Protein AF-A0A840KB63-F1 (afdb_monomer_lite)

Radius of gyration: 16.53 Å; chains: 1; bounding box: 34×36×50 Å

Secondary structure (DSSP, 8-state):
-------TT---EEEEE-TTS-EEEEEE-SSS--SB-GGG-EE-TTSEEE-SS-EEETTTTEESS--TTGGGGTTS-TTBSGGG-TTTEE-SSSS--EETTTS----

Foldseek 3Di:
DDDPPDDVPDDQWDWDADLLRHTDDIDGPDDDDDQQGPPRFGQDPVRWTALAVFTHRSVVSWTPDFAPVCVVVVVDPSGHDQVPGSVQWDDNRRHHIDGPPPDPDDD

Organism: NCBI:txid160396

Structure (mmCIF, N/CA/C/O backbone):
data_AF-A0A840KB63-F1
#
_entry.id   AF-A0A840KB63-F1
#
loop_
_atom_site.group_PDB
_atom_site.id
_atom_site.type_symbol
_atom_site.label_atom_id
_atom_site.label_alt_id
_atom_site.label_comp_id
_atom_site.label_asym_id
_atom_site.label_entity_id
_atom_site.label_seq_id
_atom_site.pdbx_PDB_ins_code
_atom_site.Cartn_x
_atom_site.Cartn_y
_atom_site.Cartn_z
_atom_site.occupancy
_atom_site.B_iso_or_equiv
_atom_site.auth_seq_id
_atom_site.auth_comp_id
_atom_site.auth_asym_id
_atom_site.auth_atom_id
_atom_site.pdbx_PDB_model_num
ATOM 1 N N . MET A 1 1 ? -18.479 18.420 32.881 1.00 41.19 1 MET A N 1
ATOM 2 C CA . MET A 1 1 ? -17.340 17.677 32.302 1.00 41.19 1 MET A CA 1
ATOM 3 C C . MET A 1 1 ? -17.899 16.342 31.835 1.00 41.19 1 MET A C 1
ATOM 5 O O . MET A 1 1 ? -18.300 15.557 32.680 1.00 41.19 1 MET A O 1
ATOM 9 N N . TYR A 1 2 ? -18.118 16.161 30.529 1.00 43.56 2 TYR A N 1
ATOM 10 C CA . TYR A 1 2 ? -18.779 14.956 30.013 1.00 43.56 2 TYR A CA 1
ATOM 11 C C . TYR A 1 2 ? -17.768 13.816 29.906 1.00 43.56 2 TYR A C 1
ATOM 13 O O . TYR A 1 2 ? -16.717 13.954 29.286 1.00 43.56 2 TYR A O 1
ATOM 21 N N . ASN A 1 3 ? -18.094 12.710 30.566 1.00 46.72 3 ASN A N 1
ATOM 22 C CA . ASN A 1 3 ? -17.280 11.511 30.638 1.00 46.72 3 ASN A CA 1
ATOM 23 C C . ASN A 1 3 ? -17.140 10.887 29.241 1.00 46.72 3 ASN A C 1
ATOM 25 O O . ASN A 1 3 ? -18.126 10.414 28.676 1.00 46.72 3 ASN A O 1
ATOM 29 N N . ASN A 1 4 ? -15.915 10.826 28.716 1.00 56.78 4 ASN A N 1
ATOM 30 C CA . ASN A 1 4 ? -15.566 10.009 27.550 1.00 56.78 4 ASN A CA 1
ATOM 31 C C . ASN A 1 4 ? -15.539 8.524 27.951 1.00 56.78 4 ASN A C 1
ATOM 33 O O . ASN A 1 4 ? -14.488 7.887 27.979 1.00 56.78 4 ASN A O 1
ATOM 37 N N . VAL A 1 5 ? -16.700 7.981 28.325 1.00 59.81 5 VAL A N 1
ATOM 38 C CA . VAL A 1 5 ? -16.860 6.552 28.596 1.00 59.81 5 VAL A CA 1
ATOM 39 C C . VAL A 1 5 ? -16.829 5.831 27.257 1.00 59.81 5 VAL A C 1
ATOM 41 O O . VAL A 1 5 ? -17.710 6.024 26.418 1.00 59.81 5 VAL A O 1
ATOM 44 N N . TRP A 1 6 ? -15.804 5.007 27.057 1.00 60.28 6 TRP A N 1
ATOM 45 C CA . TRP A 1 6 ? -15.730 4.062 25.951 1.00 60.28 6 TRP A CA 1
ATOM 46 C C . TRP A 1 6 ? -17.028 3.255 25.881 1.00 60.28 6 TRP A C 1
ATOM 48 O O . TRP A 1 6 ? -17.353 2.500 26.797 1.00 60.28 6 TRP A O 1
ATOM 58 N N . LYS A 1 7 ? -17.794 3.434 24.802 1.00 69.38 7 LYS A N 1
ATOM 59 C CA . LYS A 1 7 ? -18.965 2.599 24.540 1.00 69.38 7 LYS A CA 1
ATOM 60 C C . LYS A 1 7 ? -18.486 1.282 23.943 1.00 69.38 7 LYS A C 1
ATOM 62 O O . LYS A 1 7 ? -17.858 1.279 22.885 1.00 69.38 7 LYS A O 1
ATOM 67 N N . LEU A 1 8 ? -18.797 0.173 24.611 1.00 76.31 8 LEU A N 1
ATOM 68 C CA . LEU A 1 8 ? -18.625 -1.169 24.054 1.00 76.31 8 LEU A CA 1
ATOM 69 C C . LEU A 1 8 ? -19.302 -1.241 22.675 1.00 76.31 8 LEU A C 1
ATOM 71 O O . LEU A 1 8 ? -20.468 -0.876 22.540 1.00 76.31 8 LEU A O 1
ATOM 75 N N . GLY A 1 9 ? -18.551 -1.663 21.655 1.00 78.88 9 GLY A N 1
ATOM 76 C CA . GLY A 1 9 ? -19.033 -1.775 20.272 1.00 78.88 9 GLY A CA 1
ATOM 77 C C . GLY A 1 9 ? -19.136 -0.458 19.488 1.00 78.88 9 GLY A C 1
ATOM 78 O O . GLY A 1 9 ? -19.626 -0.467 18.363 1.00 78.88 9 GLY A O 1
ATOM 79 N N . GLY A 1 10 ? -18.691 0.676 20.041 1.00 82.38 10 GLY A N 1
ATOM 80 C CA . GLY A 1 10 ? -18.652 1.944 19.309 1.00 82.38 10 GLY A CA 1
ATOM 81 C C . GLY A 1 10 ? -17.562 1.969 18.231 1.00 82.38 10 GLY A C 1
ATOM 82 O O . GLY A 1 10 ? -16.446 1.508 18.462 1.00 82.38 10 GLY A O 1
ATOM 83 N N . ILE A 1 11 ? -17.866 2.552 17.067 1.00 82.88 11 ILE A N 1
ATOM 84 C CA . ILE A 1 11 ? -16.880 2.765 15.998 1.0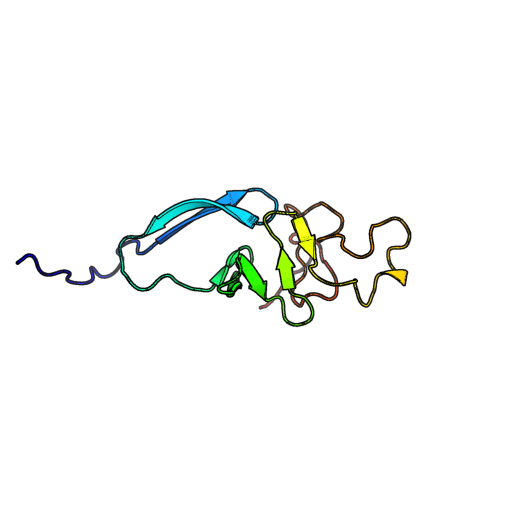0 82.88 11 ILE A CA 1
ATOM 85 C C . ILE A 1 11 ? -15.838 3.781 16.476 1.00 82.88 11 ILE A C 1
ATOM 87 O O . ILE A 1 11 ? -16.152 4.943 16.746 1.00 82.88 11 ILE A O 1
ATOM 91 N N . VAL A 1 12 ? -14.587 3.336 16.566 1.00 83.75 12 VAL A N 1
ATOM 92 C CA . VAL A 1 12 ? -13.453 4.166 16.997 1.00 83.75 12 VAL A CA 1
ATOM 93 C C . VAL A 1 12 ? -12.876 4.971 15.833 1.00 83.75 12 VAL A C 1
ATOM 95 O O . VAL A 1 12 ? -12.481 6.127 16.011 1.00 83.75 12 VAL A O 1
ATOM 98 N N . GLU A 1 13 ? -12.851 4.371 14.644 1.00 86.81 13 GLU A N 1
ATOM 99 C CA . GLU A 1 13 ? -12.206 4.931 13.464 1.00 86.81 13 GLU A CA 1
ATOM 100 C C . GLU A 1 13 ? -12.852 4.396 12.180 1.00 86.81 13 GLU A C 1
ATOM 102 O O . GLU A 1 13 ? -13.311 3.253 12.132 1.00 86.81 13 GLU A O 1
ATOM 107 N N . THR A 1 14 ? -12.898 5.216 11.134 1.00 88.94 14 THR A N 1
ATOM 108 C CA . THR A 1 14 ? -13.286 4.793 9.782 1.00 88.94 14 THR A CA 1
ATOM 109 C C . THR A 1 14 ? -12.358 5.448 8.774 1.00 88.94 14 THR A C 1
ATOM 111 O O . THR A 1 14 ? -12.218 6.675 8.764 1.00 88.94 14 THR A O 1
ATOM 114 N N . ASN A 1 15 ? -11.760 4.616 7.922 1.00 90.44 15 ASN A N 1
ATOM 115 C CA . ASN A 1 15 ? -10.816 5.027 6.894 1.00 90.44 15 ASN A CA 1
ATOM 116 C C . ASN A 1 15 ? -11.282 4.501 5.550 1.00 90.44 15 ASN A C 1
ATOM 118 O O . ASN A 1 15 ? -11.530 3.302 5.421 1.00 90.44 15 ASN A O 1
ATOM 122 N N . ASN A 1 16 ? -11.313 5.373 4.548 1.00 93.19 16 ASN A N 1
ATOM 123 C CA . ASN A 1 16 ? -11.331 4.922 3.164 1.00 93.19 16 ASN A CA 1
ATOM 124 C C . ASN A 1 16 ? -9.997 5.271 2.513 1.00 93.19 16 ASN A C 1
ATOM 126 O O . ASN A 1 16 ? -9.218 6.078 3.026 1.00 93.19 16 ASN A O 1
ATOM 130 N N . TYR A 1 17 ? -9.718 4.624 1.390 1.00 94.88 17 TYR A N 1
ATOM 131 C CA . TYR A 1 17 ? -8.442 4.739 0.705 1.00 94.88 17 TYR A CA 1
ATOM 132 C C . TYR A 1 17 ? -8.679 4.896 -0.790 1.00 94.88 17 TYR A C 1
ATOM 134 O O . TYR A 1 17 ? -9.593 4.293 -1.355 1.00 94.88 17 TYR A O 1
ATOM 142 N N . TYR A 1 18 ? -7.825 5.681 -1.437 1.00 96.00 18 TYR A N 1
ATOM 143 C CA . TYR A 1 18 ? -7.635 5.586 -2.878 1.00 96.00 18 TYR A CA 1
ATOM 144 C C . TYR A 1 18 ? -7.030 4.220 -3.242 1.00 96.00 18 TYR A C 1
ATOM 146 O O . TYR A 1 18 ? -6.429 3.579 -2.377 1.00 96.00 18 TYR A O 1
ATOM 154 N N . PRO A 1 19 ? -7.103 3.788 -4.518 1.00 95.62 19 PRO A N 1
ATOM 155 C CA . PRO A 1 19 ? -6.587 2.485 -4.942 1.00 95.62 19 PRO A CA 1
ATOM 156 C C . PRO A 1 19 ? -5.146 2.192 -4.510 1.00 95.62 19 PRO A C 1
ATOM 158 O O . PRO A 1 19 ? -4.830 1.058 -4.192 1.00 95.62 19 PRO A O 1
ATOM 161 N N . PHE A 1 20 ? -4.279 3.205 -4.461 1.00 97.00 20 PHE A N 1
ATOM 162 C CA . PHE A 1 20 ? -2.874 3.061 -4.061 1.00 97.00 20 PHE A CA 1
ATOM 163 C C . PHE A 1 20 ? -2.630 3.256 -2.551 1.00 97.00 20 PHE A C 1
ATOM 165 O O . PHE A 1 20 ? -1.489 3.356 -2.114 1.00 97.00 20 PHE A O 1
ATOM 172 N N . GLY A 1 21 ? -3.671 3.298 -1.722 1.00 95.25 21 GLY A N 1
ATOM 173 C CA . GLY A 1 21 ? -3.534 3.301 -0.262 1.00 95.25 21 GLY A CA 1
ATOM 174 C C . GLY A 1 21 ? -3.353 4.666 0.398 1.00 95.25 21 GLY A C 1
ATOM 175 O O . GLY A 1 21 ? -3.251 4.737 1.625 1.00 95.25 21 GLY A O 1
ATOM 176 N N . SER A 1 22 ? -3.368 5.749 -0.382 1.00 94.62 22 SER A N 1
ATOM 177 C CA . SER A 1 22 ? -3.526 7.101 0.159 1.00 94.62 22 SER A CA 1
ATOM 178 C C . SER A 1 22 ? -4.873 7.227 0.874 1.00 94.62 22 SER A C 1
ATOM 180 O O . SER A 1 22 ? -5.902 6.820 0.332 1.00 94.62 22 SER A O 1
ATOM 182 N N . LEU A 1 23 ? -4.880 7.801 2.079 1.00 91.00 23 LEU A N 1
ATOM 183 C CA . LEU A 1 23 ? -6.101 8.012 2.864 1.00 91.00 23 LEU A CA 1
ATOM 184 C C . LEU A 1 23 ? -7.075 8.941 2.121 1.00 91.00 23 LEU A C 1
ATOM 186 O O . LEU A 1 23 ? -6.736 10.066 1.758 1.00 91.00 23 LEU A O 1
ATOM 190 N N . HIS A 1 24 ? -8.304 8.468 1.934 1.00 89.00 24 HIS A N 1
ATOM 191 C CA . HIS A 1 24 ? -9.424 9.203 1.356 1.00 89.00 24 HIS A CA 1
ATOM 192 C C . HIS A 1 24 ? -10.564 9.272 2.376 1.00 89.00 24 HIS A C 1
ATOM 194 O O . HIS A 1 24 ? -11.397 8.376 2.481 1.00 89.00 24 HIS A O 1
ATOM 200 N N . GLY A 1 25 ? -10.610 10.353 3.149 1.00 79.56 25 GLY A N 1
ATOM 201 C CA . GLY A 1 25 ? -11.568 10.485 4.244 1.00 79.56 25 GLY A CA 1
ATOM 202 C C . GLY A 1 25 ? -11.111 9.728 5.493 1.00 79.56 25 GLY A C 1
ATOM 203 O O . GLY A 1 25 ? -10.828 8.531 5.471 1.00 79.56 25 GLY A O 1
ATOM 204 N N . TYR A 1 26 ? -11.036 10.471 6.594 1.00 77.50 26 TYR A N 1
ATOM 205 C CA . TYR A 1 26 ? -10.547 10.000 7.882 1.00 77.50 26 TYR A CA 1
ATOM 206 C C . TYR A 1 26 ? -11.444 10.555 8.984 1.00 77.50 26 TYR A C 1
ATOM 208 O O . TYR A 1 26 ? -11.533 11.772 9.151 1.00 77.50 26 TYR A O 1
ATOM 216 N N . THR A 1 27 ? -12.123 9.675 9.722 1.00 76.31 27 THR A N 1
ATOM 217 C CA . THR A 1 27 ? -12.923 10.064 10.894 1.00 76.31 27 THR A CA 1
ATOM 218 C C . THR A 1 27 ? -12.407 9.334 12.123 1.00 76.31 27 THR A C 1
ATOM 220 O O . THR A 1 27 ? -12.390 8.103 12.158 1.00 76.31 27 THR A O 1
ATOM 223 N N . LYS A 1 28 ? -11.995 10.099 13.138 1.00 74.00 28 LYS A N 1
ATOM 224 C CA . LYS A 1 28 ? -11.410 9.588 14.380 1.00 74.00 28 LYS A CA 1
ATOM 225 C C . LYS A 1 28 ? -12.215 10.072 15.578 1.00 74.00 28 LYS A C 1
ATOM 227 O O . LYS A 1 28 ? -12.339 11.276 15.786 1.00 74.00 28 LYS A O 1
ATOM 232 N N . ASN A 1 29 ? -12.698 9.138 16.392 1.00 70.44 29 ASN A N 1
ATOM 233 C CA . ASN A 1 29 ? -13.510 9.450 17.572 1.00 70.44 29 ASN A CA 1
ATOM 234 C C . ASN A 1 29 ? -12.704 9.446 18.885 1.00 70.44 29 ASN A C 1
ATOM 236 O O . ASN A 1 29 ? -13.264 9.662 19.957 1.00 70.44 29 ASN A O 1
ATOM 240 N N . THR A 1 30 ? -11.397 9.166 18.833 1.00 69.69 30 THR A N 1
ATOM 241 C CA . THR A 1 30 ? -10.547 8.935 20.015 1.00 69.69 30 THR A CA 1
ATOM 242 C C . THR A 1 30 ? -9.146 9.521 19.820 1.00 69.69 30 THR A C 1
ATOM 244 O O . THR A 1 30 ? -8.766 9.874 18.710 1.00 69.69 30 THR A O 1
ATOM 247 N N . GLN A 1 31 ? -8.342 9.665 20.880 1.00 63.88 31 GLN A N 1
ATOM 248 C CA . GLN A 1 31 ? -6.986 10.231 20.762 1.00 63.88 31 GLN A CA 1
ATOM 249 C C . GLN A 1 31 ? -5.915 9.217 20.313 1.00 63.88 31 GLN A C 1
ATOM 251 O O . GLN A 1 31 ? -4.928 9.628 19.705 1.00 63.88 31 GLN A O 1
ATOM 256 N N . ASN A 1 32 ? -6.144 7.907 20.448 1.00 66.75 32 ASN A N 1
ATOM 257 C CA . ASN A 1 32 ? -5.212 6.868 19.987 1.00 66.75 32 ASN A CA 1
ATOM 258 C C . ASN A 1 32 ? -5.601 6.392 18.584 1.00 66.75 32 ASN A C 1
ATOM 260 O O . ASN A 1 32 ? -6.577 5.666 18.426 1.00 66.75 32 ASN A O 1
ATOM 264 N N . ALA A 1 33 ? -4.868 6.850 17.563 1.00 69.44 33 ALA A N 1
ATOM 265 C CA . ALA A 1 33 ? -5.069 6.362 16.198 1.00 69.44 33 ALA A CA 1
ATOM 266 C C . ALA A 1 33 ? -4.497 4.951 16.098 1.00 69.44 33 ALA A C 1
ATOM 268 O O . ALA A 1 33 ? -3.367 4.725 16.526 1.00 69.44 33 ALA A O 1
ATOM 269 N N . TYR A 1 34 ? -5.248 4.024 15.514 1.00 84.38 34 TYR A N 1
ATOM 270 C CA . TYR A 1 34 ? -4.725 2.691 15.235 1.00 84.38 34 TYR A CA 1
ATOM 271 C C . TYR A 1 34 ? -3.626 2.797 14.168 1.00 84.38 34 TYR A C 1
ATOM 273 O O . TYR A 1 34 ? -3.875 3.389 13.129 1.00 84.38 34 TYR A O 1
ATOM 281 N N . GLN A 1 35 ? -2.405 2.310 14.391 1.00 89.19 35 GLN A N 1
ATOM 282 C CA . GLN A 1 35 ? -1.290 2.595 13.464 1.00 89.19 35 GLN A CA 1
ATOM 283 C C . GLN A 1 35 ? -1.316 1.751 12.185 1.00 89.19 35 GLN A C 1
ATOM 285 O O . GLN A 1 35 ? -0.774 2.170 11.165 1.00 89.19 35 GLN A O 1
ATOM 290 N N . TYR A 1 36 ? -1.989 0.603 12.210 1.00 92.62 36 TYR A N 1
ATOM 291 C CA . TYR A 1 36 ? -2.127 -0.265 11.046 1.00 92.62 36 TYR A CA 1
ATOM 292 C C . TYR A 1 36 ? -3.307 0.195 10.191 1.00 92.62 36 TYR A C 1
ATOM 294 O O . TYR A 1 36 ? -4.428 0.324 10.680 1.00 92.62 36 TYR A O 1
ATOM 302 N N . LYS A 1 37 ? -3.054 0.491 8.916 1.00 92.31 37 LYS A N 1
ATOM 303 C CA . LYS A 1 37 ? -4.044 1.106 8.021 1.00 92.31 37 LYS A CA 1
ATOM 304 C C . LYS A 1 37 ? -4.187 0.275 6.744 1.00 92.31 37 LYS A C 1
ATOM 306 O O . LYS A 1 37 ? -4.699 -0.842 6.781 1.00 92.31 37 LYS A O 1
ATOM 311 N N . TYR A 1 38 ? -3.743 0.816 5.614 1.00 94.19 38 TYR A N 1
ATOM 312 C CA . TYR A 1 38 ? -3.852 0.186 4.310 1.00 94.19 38 TYR A CA 1
ATOM 313 C C . TYR A 1 38 ? -3.134 -1.170 4.279 1.00 94.19 38 TYR A C 1
ATOM 315 O O . TYR A 1 38 ? -2.003 -1.284 4.750 1.00 94.19 38 TYR A O 1
ATOM 323 N N . ASN A 1 39 ? -3.806 -2.200 3.755 1.00 93.12 39 ASN A N 1
ATOM 324 C CA . ASN A 1 39 ? -3.323 -3.587 3.707 1.00 93.12 39 ASN A CA 1
ATOM 325 C C . ASN A 1 39 ? -2.823 -4.141 5.055 1.00 93.12 39 ASN A C 1
ATOM 327 O O . ASN A 1 39 ? -1.963 -5.021 5.089 1.00 93.12 39 ASN A O 1
ATOM 331 N N . GLY A 1 40 ? -3.336 -3.608 6.171 1.00 92.88 40 GLY A N 1
ATOM 332 C CA . GLY A 1 40 ? -2.890 -3.993 7.507 1.00 92.88 40 GLY A CA 1
ATOM 333 C C . GLY A 1 40 ? -1.421 -3.663 7.768 1.00 92.88 40 GLY A C 1
ATOM 334 O O . GLY A 1 40 ? -0.793 -4.341 8.573 1.00 92.88 40 GLY A O 1
ATOM 335 N N . LYS A 1 41 ? -0.854 -2.668 7.074 1.00 95.56 41 LYS A N 1
ATOM 336 C CA . LYS A 1 41 ? 0.527 -2.211 7.262 1.00 95.56 41 LYS A CA 1
ATOM 337 C C . LYS A 1 41 ? 0.590 -1.015 8.187 1.00 95.56 41 LYS A C 1
ATOM 339 O O . LYS A 1 41 ? -0.314 -0.174 8.193 1.00 95.56 41 LYS A O 1
ATOM 344 N N . GLU A 1 42 ? 1.657 -0.958 8.973 1.00 95.56 42 GLU A N 1
ATOM 345 C CA . GLU A 1 42 ? 1.889 0.136 9.905 1.00 95.56 42 GLU A CA 1
ATOM 346 C C . GLU A 1 42 ? 2.222 1.415 9.133 1.00 95.56 42 GLU A C 1
ATOM 348 O O . GLU A 1 42 ? 3.113 1.422 8.282 1.00 95.56 42 GLU A O 1
ATOM 353 N N . LEU A 1 43 ? 1.496 2.496 9.419 1.00 94.62 43 LEU A N 1
ATOM 354 C CA . LEU A 1 43 ? 1.798 3.824 8.900 1.00 94.62 43 LEU A CA 1
ATOM 355 C C . LEU A 1 43 ? 2.828 4.505 9.807 1.00 94.62 43 LEU A C 1
ATOM 357 O O . LEU A 1 43 ? 2.522 4.872 10.943 1.00 94.62 43 LEU A O 1
ATOM 361 N N . GLN A 1 44 ? 4.029 4.720 9.278 1.00 95.06 44 GLN A N 1
ATOM 362 C CA . GLN A 1 44 ? 5.102 5.425 9.971 1.00 95.06 44 GLN A CA 1
ATOM 363 C C . GLN A 1 44 ? 4.836 6.935 10.040 1.00 95.06 44 GLN A C 1
ATOM 365 O O . GLN A 1 44 ? 4.081 7.496 9.243 1.00 95.06 44 GLN A O 1
ATOM 370 N N . GLN A 1 45 ? 5.520 7.626 10.958 1.00 89.69 45 GLN A N 1
ATOM 371 C CA . GLN A 1 45 ? 5.360 9.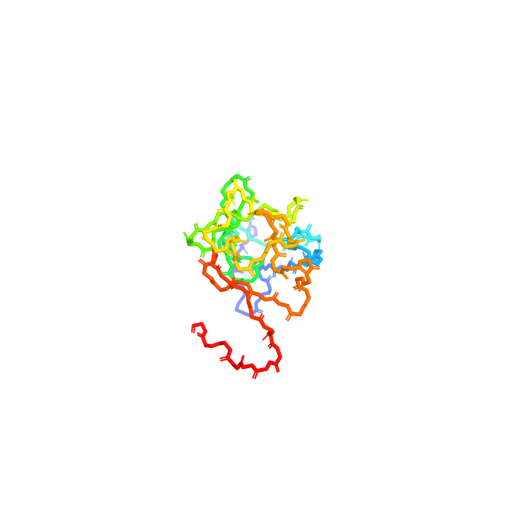073 11.178 1.00 89.69 45 GLN A CA 1
ATOM 372 C C . GLN A 1 45 ? 5.597 9.915 9.911 1.00 89.69 45 GLN A C 1
ATOM 374 O O . GLN A 1 45 ? 5.003 10.979 9.754 1.00 89.69 45 GLN A O 1
ATOM 379 N N . MET A 1 46 ? 6.437 9.429 8.994 1.00 88.38 46 MET A N 1
ATOM 380 C CA . MET A 1 46 ? 6.755 10.089 7.723 1.00 88.38 46 MET A CA 1
ATOM 381 C C . MET A 1 46 ? 5.736 9.809 6.604 1.00 88.38 46 MET A C 1
ATOM 383 O O . MET A 1 46 ? 5.968 10.204 5.468 1.00 88.38 46 MET A O 1
ATOM 387 N N . GLY A 1 47 ? 4.626 9.120 6.889 1.00 90.94 47 GLY A N 1
ATOM 388 C CA . GLY A 1 47 ? 3.577 8.833 5.903 1.00 90.94 47 GLY A CA 1
ATOM 389 C C . GLY A 1 47 ? 3.851 7.623 5.003 1.00 90.94 47 GLY A C 1
ATOM 390 O O . GLY A 1 47 ? 3.133 7.411 4.027 1.00 90.94 47 GLY A O 1
ATOM 391 N N . MET A 1 48 ? 4.865 6.819 5.330 1.00 96.19 48 MET A N 1
ATOM 392 C CA . MET A 1 48 ? 5.205 5.594 4.603 1.00 96.19 48 MET A CA 1
ATOM 393 C C . MET A 1 48 ? 4.660 4.362 5.319 1.00 96.19 48 MET A C 1
ATOM 395 O O . MET A 1 48 ? 4.684 4.295 6.547 1.00 96.19 48 MET A O 1
ATOM 399 N N . TYR A 1 49 ? 4.219 3.372 4.552 1.00 97.62 49 TYR A N 1
ATOM 400 C CA . TYR A 1 49 ? 3.812 2.079 5.085 1.00 97.62 49 TYR A CA 1
ATOM 401 C C . TYR A 1 49 ? 4.998 1.133 5.211 1.00 97.62 49 TYR A C 1
ATOM 403 O O . TYR A 1 49 ? 5.749 0.963 4.250 1.00 97.62 49 TYR A O 1
ATOM 411 N N . ASP A 1 50 ? 5.134 0.491 6.366 1.00 97.06 50 ASP A N 1
ATOM 412 C CA . ASP A 1 50 ? 6.144 -0.540 6.585 1.00 97.06 50 ASP A CA 1
ATOM 413 C C . ASP A 1 50 ? 5.646 -1.901 6.073 1.00 97.06 50 ASP A C 1
ATOM 415 O O . ASP A 1 50 ? 4.663 -2.455 6.575 1.00 97.06 50 ASP A O 1
ATOM 419 N N . TYR A 1 51 ? 6.309 -2.424 5.038 1.00 96.81 51 TYR A N 1
ATOM 420 C CA . TYR A 1 51 ? 6.062 -3.766 4.508 1.00 96.81 51 TYR A CA 1
ATOM 421 C C . TYR A 1 51 ? 7.118 -4.783 4.965 1.00 96.81 51 TYR A C 1
ATOM 423 O O . TYR A 1 51 ? 7.006 -5.953 4.625 1.00 96.81 51 TYR A O 1
ATOM 431 N N . GLY A 1 52 ? 8.114 -4.384 5.755 1.00 95.94 52 GLY A N 1
ATOM 432 C CA . GLY A 1 52 ? 9.213 -5.223 6.218 1.00 95.94 52 GLY A CA 1
ATOM 433 C C . GLY A 1 52 ? 10.450 -5.069 5.341 1.00 95.94 52 GLY A C 1
ATOM 434 O O . GLY A 1 52 ? 11.447 -4.498 5.774 1.00 95.94 52 GLY A O 1
ATOM 435 N N . ALA A 1 53 ? 10.414 -5.561 4.099 1.00 95.75 53 ALA A N 1
ATOM 436 C CA . ALA A 1 53 ? 11.569 -5.428 3.205 1.00 95.75 53 ALA A CA 1
ATOM 437 C C . ALA A 1 53 ? 11.697 -4.030 2.576 1.00 95.75 53 ALA A C 1
ATOM 439 O O . ALA A 1 53 ? 12.794 -3.630 2.185 1.00 95.75 53 ALA A O 1
ATOM 440 N N . ARG A 1 54 ? 10.589 -3.284 2.461 1.00 96.88 54 ARG A N 1
ATOM 441 C CA . ARG A 1 54 ? 10.543 -1.961 1.826 1.00 96.88 54 ARG A CA 1
ATOM 442 C C . ARG A 1 54 ? 9.541 -1.035 2.509 1.00 96.88 54 ARG A C 1
ATOM 444 O O . ARG A 1 54 ? 8.507 -1.475 3.004 1.00 96.88 54 ARG A O 1
ATOM 451 N N . MET A 1 55 ? 9.822 0.265 2.443 1.00 97.62 55 MET A N 1
ATOM 452 C CA . MET A 1 55 ? 8.879 1.322 2.815 1.00 97.62 55 MET A CA 1
ATOM 453 C C . MET A 1 55 ? 8.059 1.741 1.592 1.00 97.62 55 MET A C 1
ATOM 455 O O . MET A 1 55 ? 8.628 2.040 0.541 1.00 97.62 55 MET A O 1
ATOM 459 N N . TYR A 1 56 ? 6.733 1.769 1.715 1.00 98.25 56 TYR A N 1
ATOM 460 C CA . TYR A 1 56 ? 5.815 2.112 0.628 1.00 98.25 56 TYR A CA 1
ATOM 461 C C . TYR A 1 56 ? 5.283 3.544 0.751 1.00 98.25 56 TYR A C 1
ATOM 463 O O . TYR A 1 56 ? 4.721 3.927 1.779 1.00 98.25 56 TYR A O 1
ATOM 471 N N . MET A 1 57 ? 5.422 4.318 -0.324 1.00 97.69 57 MET A N 1
ATOM 472 C CA . MET A 1 57 ? 4.951 5.696 -0.452 1.00 97.69 57 MET A CA 1
ATOM 473 C C . MET A 1 57 ? 3.592 5.702 -1.153 1.00 97.69 57 MET A C 1
ATOM 475 O O . MET A 1 57 ? 3.499 5.645 -2.380 1.00 97.69 57 MET A O 1
ATOM 479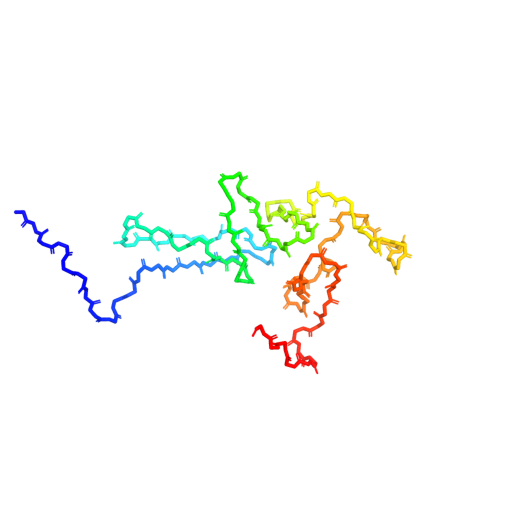 N N . SER A 1 58 ? 2.518 5.720 -0.362 1.00 96.31 58 SER A N 1
ATOM 480 C CA . SER A 1 58 ? 1.141 5.612 -0.874 1.00 96.31 58 SER A CA 1
ATOM 481 C C . SER A 1 58 ? 0.622 6.852 -1.606 1.00 96.31 58 SER A C 1
ATOM 483 O O . SER A 1 58 ? -0.358 6.765 -2.346 1.00 96.31 58 SER A O 1
ATOM 485 N N . ASP A 1 59 ? 1.266 7.996 -1.399 1.00 95.06 59 ASP A N 1
ATOM 486 C CA . ASP A 1 59 ? 1.038 9.261 -2.099 1.00 95.06 59 ASP A CA 1
ATOM 487 C C . ASP A 1 59 ? 1.578 9.222 -3.535 1.00 95.06 59 ASP A C 1
ATOM 489 O O . ASP A 1 59 ? 0.930 9.719 -4.454 1.00 95.06 59 ASP A O 1
ATOM 493 N N . LEU A 1 60 ? 2.724 8.568 -3.743 1.00 96.69 60 LEU A N 1
ATOM 494 C CA . LEU A 1 60 ? 3.312 8.332 -5.066 1.00 96.69 60 LEU A CA 1
ATOM 495 C C . LEU A 1 60 ? 2.835 7.031 -5.722 1.00 96.69 60 LEU A C 1
ATOM 497 O O . LEU A 1 60 ? 2.946 6.870 -6.938 1.00 96.69 60 LEU A O 1
ATOM 501 N N . GLY A 1 61 ? 2.353 6.074 -4.930 1.00 96.88 61 GLY A N 1
ATOM 502 C CA . GLY A 1 61 ? 2.049 4.727 -5.402 1.00 96.88 61 GLY A CA 1
ATOM 503 C C . GLY A 1 61 ? 3.304 3.930 -5.771 1.00 96.88 61 GLY A C 1
ATOM 504 O O . GLY A 1 61 ? 3.295 3.185 -6.755 1.00 96.88 61 GLY A O 1
ATOM 505 N N . ARG A 1 62 ? 4.411 4.131 -5.041 1.00 97.50 62 ARG A N 1
ATOM 506 C CA . ARG A 1 62 ? 5.739 3.564 -5.341 1.00 97.50 62 ARG A CA 1
ATOM 507 C C . ARG A 1 62 ? 6.459 3.097 -4.081 1.00 97.50 62 ARG A C 1
ATOM 509 O O . ARG A 1 62 ? 6.154 3.539 -2.975 1.00 97.50 62 ARG A O 1
ATOM 516 N N . TRP A 1 63 ? 7.442 2.223 -4.251 1.00 97.94 63 TRP A N 1
ATOM 517 C CA . TRP A 1 63 ? 8.397 1.917 -3.187 1.00 97.94 63 TRP A CA 1
ATOM 518 C C . TRP A 1 63 ? 9.361 3.082 -2.964 1.00 97.94 63 TRP A C 1
ATOM 520 O O . TRP A 1 63 ? 9.735 3.770 -3.910 1.00 97.94 63 TRP A O 1
ATOM 530 N N . GLY A 1 64 ? 9.792 3.283 -1.718 1.00 96.06 64 GLY A N 1
ATOM 531 C CA . GLY A 1 64 ? 10.820 4.270 -1.372 1.00 96.06 64 GLY A CA 1
ATOM 532 C C . GLY A 1 64 ? 12.245 3.817 -1.710 1.00 96.06 64 GLY A C 1
ATOM 533 O O . GLY A 1 64 ? 13.172 4.621 -1.682 1.00 96.06 64 GLY A O 1
ATOM 534 N N . VAL A 1 65 ? 12.429 2.534 -2.034 1.00 96.19 65 VAL A N 1
ATOM 535 C CA . VAL A 1 65 ? 13.709 1.922 -2.415 1.00 96.19 65 VAL A CA 1
ATOM 536 C C . VAL A 1 65 ? 13.511 0.958 -3.585 1.00 96.19 65 VAL A C 1
ATOM 538 O O . VAL A 1 65 ? 12.387 0.553 -3.882 1.00 96.19 65 VAL A O 1
ATOM 541 N N . GLN A 1 66 ? 14.614 0.603 -4.242 1.00 96.25 66 GLN A N 1
ATOM 542 C CA . GLN A 1 66 ? 14.634 -0.315 -5.378 1.00 96.25 66 GLN A CA 1
ATOM 543 C C . GLN A 1 66 ? 14.158 -1.722 -4.977 1.00 96.25 66 GLN A C 1
ATOM 545 O O . GLN A 1 66 ? 14.498 -2.205 -3.896 1.00 96.25 66 GLN A O 1
ATOM 550 N N . ASP A 1 67 ? 13.381 -2.377 -5.841 1.00 94.00 67 ASP A N 1
ATOM 551 C CA . ASP A 1 67 ? 12.918 -3.752 -5.655 1.00 94.00 67 ASP A CA 1
ATOM 552 C C . ASP A 1 67 ? 14.102 -4.738 -5.673 1.00 94.00 67 ASP A C 1
ATOM 554 O O . ASP A 1 67 ? 14.824 -4.789 -6.676 1.00 94.00 67 ASP A O 1
ATOM 558 N N . PRO A 1 68 ? 14.304 -5.546 -4.613 1.00 91.38 68 PRO A N 1
ATOM 559 C CA . PRO A 1 68 ? 15.308 -6.610 -4.610 1.00 91.38 68 PRO A CA 1
ATOM 560 C C . PRO A 1 68 ? 15.130 -7.627 -5.747 1.00 91.38 68 PRO A C 1
ATOM 562 O O . PRO A 1 68 ? 16.103 -8.237 -6.177 1.00 91.38 68 PRO A O 1
ATOM 565 N N . ASN A 1 69 ? 13.900 -7.801 -6.233 1.00 91.25 69 ASN A N 1
ATOM 566 C CA . ASN A 1 69 ? 13.504 -8.718 -7.295 1.00 91.25 69 ASN A CA 1
ATOM 567 C C . ASN A 1 69 ? 13.181 -8.001 -8.623 1.00 91.25 69 ASN A C 1
ATOM 569 O O . ASN A 1 69 ? 12.496 -8.548 -9.487 1.00 91.25 69 ASN A O 1
ATOM 573 N N . GLN A 1 70 ? 13.678 -6.776 -8.826 1.00 92.62 70 GLN A N 1
ATOM 574 C CA . GLN A 1 70 ? 13.458 -6.013 -10.066 1.00 92.62 70 GLN A CA 1
ATOM 575 C C . GLN A 1 70 ? 13.855 -6.764 -11.350 1.00 92.62 70 GLN A C 1
ATOM 577 O O . GLN A 1 70 ? 13.283 -6.517 -12.408 1.00 92.62 70 GLN A O 1
ATOM 582 N N . GLU A 1 71 ? 14.824 -7.681 -11.276 1.00 93.38 71 GLU A N 1
ATOM 583 C CA . GLU A 1 71 ? 15.297 -8.452 -12.433 1.00 93.38 71 GLU A CA 1
ATOM 584 C C . GLU A 1 71 ? 14.233 -9.422 -12.962 1.00 93.38 71 GLU A C 1
ATOM 586 O O . GLU A 1 71 ? 14.219 -9.727 -14.152 1.00 93.38 71 GLU A O 1
ATOM 591 N N . SER A 1 72 ? 13.290 -9.846 -12.115 1.00 92.69 72 SER A N 1
ATOM 592 C CA . SER A 1 72 ? 12.127 -10.640 -12.532 1.00 92.69 72 SER A CA 1
ATOM 593 C C . SER A 1 72 ? 11.068 -9.803 -13.262 1.00 92.69 72 SER A C 1
ATOM 595 O O . SER A 1 72 ? 10.174 -10.354 -13.904 1.00 92.69 72 SER A O 1
ATOM 597 N N . TYR A 1 73 ? 11.176 -8.471 -13.199 1.00 91.69 73 TYR A N 1
ATOM 598 C CA . TYR A 1 73 ? 10.194 -7.510 -13.698 1.00 91.69 73 TYR A CA 1
ATOM 599 C C . TYR A 1 73 ? 10.846 -6.452 -14.597 1.00 91.69 73 TYR A C 1
ATOM 601 O O . TYR A 1 73 ? 10.631 -5.255 -14.433 1.00 91.69 73 TYR A O 1
ATOM 609 N N . THR A 1 74 ? 11.628 -6.878 -15.593 1.00 92.31 74 THR A N 1
ATOM 610 C CA . THR A 1 74 ? 12.429 -5.971 -16.445 1.00 92.31 74 THR A CA 1
ATOM 611 C C . THR A 1 74 ? 11.622 -4.936 -17.236 1.00 92.31 74 THR A C 1
ATOM 613 O O . THR A 1 74 ? 12.184 -3.950 -17.704 1.00 92.31 74 THR A O 1
ATOM 616 N N . ASN A 1 75 ? 10.321 -5.167 -17.425 1.00 93.31 75 ASN A N 1
ATOM 617 C CA . ASN A 1 75 ? 9.420 -4.246 -18.124 1.00 93.31 75 ASN A CA 1
ATOM 618 C C . ASN A 1 75 ? 8.779 -3.208 -17.190 1.00 93.31 75 ASN A C 1
ATOM 620 O O . ASN A 1 75 ? 8.084 -2.309 -17.662 1.00 93.31 75 ASN A O 1
ATOM 624 N N . ASP A 1 76 ? 8.995 -3.332 -15.882 1.00 93.38 76 ASP A N 1
ATOM 625 C CA . ASP A 1 76 ? 8.478 -2.430 -14.869 1.00 93.38 76 ASP A CA 1
ATOM 626 C C . ASP A 1 76 ? 9.582 -1.525 -14.315 1.00 93.38 76 ASP A C 1
ATOM 628 O O . ASP A 1 76 ? 10.778 -1.803 -14.381 1.00 93.38 76 ASP A O 1
ATOM 632 N N . SER A 1 77 ? 9.167 -0.401 -13.730 1.00 95.44 77 SER A N 1
ATOM 633 C CA . SER A 1 77 ? 10.074 0.405 -12.916 1.00 95.44 77 SER A CA 1
ATOM 634 C C . SER A 1 77 ? 10.554 -0.405 -11.714 1.00 95.44 77 SER A C 1
ATOM 636 O O . SER A 1 77 ? 9.761 -1.070 -11.051 1.00 95.44 77 SER A O 1
ATOM 638 N N . SER A 1 78 ? 11.818 -0.235 -11.342 1.00 96.19 78 SER A N 1
ATOM 639 C CA . SER A 1 78 ? 12.378 -0.825 -10.128 1.00 96.19 78 SER A CA 1
ATOM 640 C C . SER A 1 78 ? 11.744 -0.321 -8.820 1.00 96.19 78 SER A C 1
ATOM 642 O O . SER A 1 78 ? 12.030 -0.857 -7.756 1.00 96.19 78 SER A O 1
ATOM 644 N N . TYR A 1 79 ? 10.861 0.680 -8.885 1.00 97.25 79 TYR A N 1
ATOM 645 C CA . TYR A 1 79 ? 10.074 1.198 -7.761 1.00 97.25 79 TYR A CA 1
ATOM 646 C C . TYR A 1 79 ? 8.574 0.863 -7.878 1.00 97.25 79 TYR A C 1
ATOM 648 O O . TYR A 1 79 ? 7.747 1.440 -7.166 1.00 97.25 79 TYR A O 1
ATOM 656 N N . ASN A 1 80 ? 8.193 -0.025 -8.803 1.00 96.44 80 ASN A N 1
ATOM 657 C CA . ASN A 1 80 ? 6.801 -0.373 -9.085 1.00 96.44 80 ASN A CA 1
ATOM 658 C C . ASN A 1 80 ? 6.124 -1.030 -7.871 1.00 96.44 80 ASN A C 1
ATOM 660 O O . ASN A 1 80 ? 6.625 -2.003 -7.315 1.00 96.44 80 ASN A O 1
ATOM 664 N N . TYR A 1 81 ? 4.951 -0.521 -7.495 1.00 97.00 81 TYR A N 1
ATOM 665 C CA . TYR A 1 81 ? 4.097 -1.163 -6.506 1.00 97.00 81 TYR A CA 1
ATOM 666 C C . TYR A 1 81 ? 3.084 -2.091 -7.188 1.00 97.00 81 TYR A C 1
ATOM 668 O O . TYR A 1 81 ? 2.240 -1.639 -7.968 1.00 97.00 81 TYR A O 1
ATOM 676 N N . VAL A 1 82 ? 3.164 -3.387 -6.861 1.00 96.00 82 VAL A N 1
ATOM 677 C CA . VAL A 1 82 ? 2.218 -4.462 -7.231 1.00 96.00 82 VAL A CA 1
ATOM 678 C C . VAL A 1 82 ? 1.852 -4.534 -8.725 1.00 96.00 82 VAL A C 1
ATOM 680 O O . VAL A 1 82 ? 0.723 -4.855 -9.110 1.00 96.00 82 VAL A O 1
ATOM 683 N N . GLY A 1 83 ? 2.798 -4.202 -9.604 1.00 94.81 83 GLY A N 1
ATOM 684 C CA . GLY A 1 83 ? 2.590 -4.158 -11.052 1.00 94.81 83 GLY A CA 1
ATOM 685 C C . GLY A 1 83 ? 1.480 -3.183 -11.463 1.00 94.81 83 GLY A C 1
ATOM 686 O O . GLY A 1 83 ? 0.697 -3.490 -12.360 1.00 94.81 83 GLY A O 1
ATOM 687 N N . ASN A 1 84 ? 1.368 -2.048 -10.762 1.00 96.25 84 ASN A N 1
ATOM 688 C CA . ASN A 1 84 ? 0.348 -1.007 -10.945 1.00 96.25 84 ASN A CA 1
ATOM 689 C C . ASN A 1 84 ? -1.116 -1.489 -10.863 1.00 96.25 84 ASN A C 1
ATOM 691 O O . ASN A 1 84 ? -2.007 -0.836 -11.408 1.00 96.25 84 ASN A O 1
ATOM 695 N N . ASN A 1 85 ? -1.397 -2.597 -10.170 1.00 95.88 85 ASN A N 1
ATOM 696 C CA . ASN A 1 85 ? -2.767 -3.084 -9.976 1.00 95.88 85 ASN A CA 1
ATOM 697 C C . ASN A 1 85 ? -3.075 -3.395 -8.497 1.00 95.88 85 ASN A C 1
ATOM 699 O O . ASN A 1 85 ? -3.264 -4.557 -8.132 1.00 95.88 85 ASN A O 1
ATOM 703 N N . PRO A 1 86 ? -3.151 -2.363 -7.636 1.00 95.62 86 PRO A N 1
ATOM 704 C CA . PRO A 1 86 ? -3.344 -2.524 -6.192 1.00 95.62 86 PRO A CA 1
ATOM 705 C C . PRO A 1 86 ? -4.754 -2.954 -5.781 1.00 95.62 86 PRO A C 1
ATOM 707 O O . PRO A 1 86 ? -4.987 -3.272 -4.621 1.00 95.62 86 PRO A O 1
ATOM 710 N N . ILE A 1 87 ? -5.693 -3.004 -6.728 1.00 94.56 87 ILE A N 1
ATOM 711 C CA . ILE A 1 87 ? -7.032 -3.552 -6.492 1.00 94.56 87 ILE A CA 1
ATOM 712 C C . ILE A 1 87 ? -7.002 -5.084 -6.493 1.00 94.56 87 ILE A C 1
ATOM 714 O O . ILE A 1 87 ? -7.696 -5.723 -5.706 1.00 94.56 87 ILE A O 1
ATOM 718 N N . MET A 1 88 ? -6.191 -5.680 -7.371 1.00 94.31 88 MET A N 1
ATOM 719 C CA . MET A 1 88 ? -6.160 -7.131 -7.581 1.00 94.31 88 MET A CA 1
ATOM 720 C C . MET A 1 88 ? -4.942 -7.815 -6.962 1.00 94.31 88 MET A C 1
ATOM 722 O O . MET A 1 88 ? -4.892 -9.046 -6.929 1.00 94.31 88 MET A O 1
ATOM 726 N N . ARG A 1 89 ? -3.933 -7.048 -6.537 1.00 95.12 89 ARG A N 1
ATOM 727 C CA . ARG A 1 89 ? -2.640 -7.570 -6.095 1.00 95.12 89 ARG A CA 1
ATOM 728 C C . ARG A 1 89 ? -2.204 -6.950 -4.778 1.00 95.12 89 ARG A C 1
ATOM 730 O O . ARG A 1 89 ? -2.465 -5.780 -4.515 1.00 95.12 89 ARG A O 1
ATOM 737 N N . ILE A 1 90 ?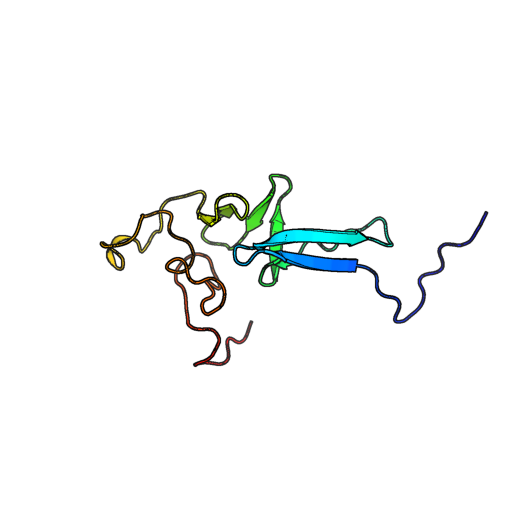 -1.495 -7.742 -3.986 1.00 94.62 90 ILE A N 1
ATOM 738 C CA . ILE A 1 90 ? -0.914 -7.339 -2.707 1.00 94.62 90 ILE A CA 1
ATOM 739 C C . ILE A 1 90 ?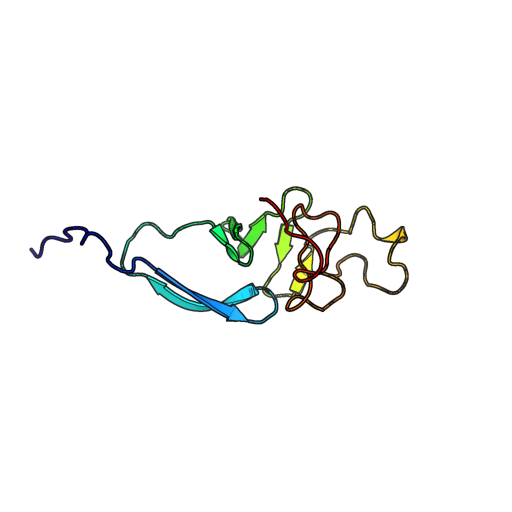 0.522 -7.843 -2.618 1.00 94.62 90 ILE A C 1
ATOM 741 O O . ILE A 1 90 ? 0.790 -8.968 -3.025 1.00 94.62 90 ILE A O 1
ATOM 745 N N . ASP A 1 91 ? 1.419 -7.027 -2.070 1.00 95.25 91 ASP A N 1
ATOM 746 C CA . ASP A 1 91 ? 2.758 -7.450 -1.650 1.00 95.25 91 ASP A CA 1
ATOM 747 C C . ASP A 1 91 ? 2.731 -7.693 -0.125 1.00 95.25 91 ASP A C 1
ATOM 749 O O . ASP A 1 91 ? 2.514 -6.744 0.629 1.00 95.25 91 ASP A O 1
ATOM 753 N N . PRO A 1 92 ? 2.834 -8.935 0.378 1.00 94.81 92 PRO A N 1
ATOM 754 C CA . PRO A 1 92 ? 2.693 -9.213 1.805 1.00 94.81 92 PRO A CA 1
ATOM 755 C C . PRO A 1 92 ? 3.881 -8.758 2.654 1.00 94.81 92 PRO A C 1
ATOM 757 O O . PRO A 1 92 ? 3.681 -8.469 3.832 1.00 94.81 92 PRO A O 1
ATOM 760 N N . ASP A 1 93 ? 5.090 -8.706 2.103 1.00 95.38 93 ASP A N 1
ATOM 761 C CA . ASP A 1 93 ? 6.329 -8.538 2.877 1.00 95.38 93 ASP A CA 1
ATOM 762 C C . ASP A 1 93 ? 7.340 -7.573 2.234 1.00 95.38 93 ASP A C 1
ATOM 764 O O . ASP A 1 93 ? 8.489 -7.457 2.672 1.00 95.38 93 ASP A O 1
ATOM 768 N N . GLY A 1 94 ? 6.904 -6.857 1.201 1.00 95.69 94 GLY A N 1
ATOM 769 C CA . GLY A 1 9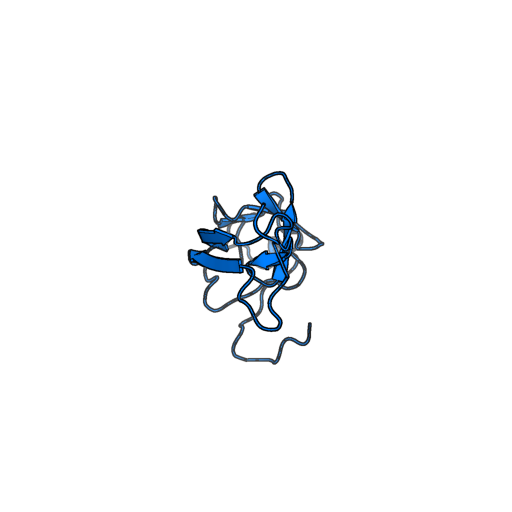4 ? 7.710 -5.913 0.452 1.00 95.69 94 GLY A CA 1
ATOM 770 C C . GLY A 1 94 ? 8.719 -6.597 -0.460 1.00 95.69 94 GLY A C 1
ATOM 771 O O . GLY A 1 94 ? 9.747 -5.984 -0.732 1.00 95.69 94 GLY A O 1
ATOM 772 N N . ARG A 1 95 ? 8.501 -7.838 -0.903 1.00 94.31 95 ARG A N 1
ATOM 773 C CA . ARG A 1 95 ? 9.417 -8.535 -1.826 1.00 94.31 95 ARG A CA 1
ATOM 774 C C . ARG A 1 95 ? 8.762 -8.914 -3.136 1.00 94.31 95 ARG A C 1
ATOM 776 O O . ARG A 1 95 ? 9.415 -8.830 -4.170 1.00 94.31 95 ARG A O 1
ATOM 783 N N . ASP A 1 96 ? 7.511 -9.355 -3.089 1.00 93.94 96 ASP A N 1
ATOM 784 C CA . ASP A 1 96 ? 6.795 -9.755 -4.290 1.00 93.94 96 ASP A CA 1
ATOM 785 C C . ASP A 1 96 ? 5.281 -9.712 -4.100 1.00 93.94 96 ASP A C 1
ATOM 787 O O . ASP A 1 96 ? 4.764 -9.858 -2.990 1.00 93.94 96 ASP A O 1
ATOM 791 N N . TRP A 1 97 ? 4.555 -9.528 -5.199 1.00 93.00 97 TRP A N 1
ATOM 792 C CA . TRP A 1 97 ? 3.106 -9.399 -5.179 1.00 93.00 97 TRP A CA 1
ATOM 793 C C . TRP A 1 97 ? 2.384 -10.664 -5.641 1.00 93.00 97 TRP A C 1
ATOM 795 O O . TRP A 1 97 ? 2.834 -11.405 -6.508 1.00 93.00 97 TRP A O 1
ATOM 805 N N . TYR A 1 98 ? 1.185 -10.872 -5.099 1.00 91.00 98 TYR A N 1
ATOM 806 C CA . TYR A 1 98 ? 0.312 -11.999 -5.421 1.00 91.00 98 TYR A CA 1
ATOM 807 C C . TYR A 1 98 ? -1.102 -11.511 -5.720 1.00 91.00 98 TYR A C 1
ATOM 809 O O . TYR A 1 98 ? -1.531 -10.469 -5.221 1.00 91.00 98 TYR A O 1
ATOM 817 N N . TYR A 1 99 ? -1.853 -12.276 -6.514 1.00 91.44 99 TYR A N 1
ATOM 818 C CA . TYR A 1 99 ? -3.268 -11.997 -6.748 1.00 91.44 99 TYR A CA 1
ATOM 819 C C . TYR A 1 99 ? -4.103 -12.319 -5.509 1.00 91.44 99 TYR A C 1
ATOM 821 O O . TYR A 1 99 ? -4.065 -13.437 -4.994 1.00 91.44 99 TYR A O 1
ATOM 829 N N . THR A 1 100 ? -4.928 -11.365 -5.086 1.00 81.31 100 THR A N 1
ATOM 830 C CA . THR A 1 100 ? -5.761 -11.466 -3.878 1.00 81.31 100 THR A CA 1
ATOM 831 C C . THR A 1 100 ? -6.889 -12.503 -3.992 1.00 81.31 100 THR A C 1
ATOM 833 O O . THR A 1 100 ? -7.456 -12.901 -2.979 1.00 81.31 100 THR A O 1
ATOM 836 N N . GLY A 1 101 ? -7.204 -12.974 -5.207 1.00 67.88 101 GLY A N 1
ATOM 837 C CA . GLY A 1 101 ? -8.342 -13.861 -5.483 1.00 67.88 101 GLY A CA 1
ATOM 838 C C . GLY A 1 101 ? -8.034 -15.342 -5.739 1.00 67.88 101 GLY A C 1
ATOM 839 O O . GLY A 1 101 ? -8.982 -16.095 -5.942 1.00 67.88 101 GLY A O 1
ATOM 840 N N . ILE A 1 102 ? -6.765 -15.778 -5.777 1.00 57.03 102 ILE A N 1
ATOM 841 C CA . ILE A 1 102 ? -6.422 -17.154 -6.217 1.00 57.03 102 ILE A CA 1
ATOM 842 C C . ILE A 1 102 ? -5.829 -18.029 -5.099 1.00 57.03 102 ILE A C 1
ATOM 844 O O . ILE A 1 102 ? -5.958 -19.247 -5.160 1.00 57.03 102 ILE A O 1
ATOM 848 N N . PHE A 1 103 ? -5.300 -17.462 -4.015 1.00 48.81 103 PHE A N 1
ATOM 849 C CA . PHE A 1 103 ? -4.878 -18.243 -2.850 1.00 48.81 103 PHE A CA 1
ATOM 850 C C . PHE A 1 103 ? -5.192 -17.481 -1.565 1.00 48.81 103 PHE A C 1
ATOM 852 O O . PHE A 1 103 ? -4.949 -16.282 -1.469 1.00 48.81 103 PHE A O 1
ATOM 859 N N . THR A 1 104 ? -5.755 -18.172 -0.573 1.00 47.41 104 THR A N 1
ATOM 860 C CA . THR A 1 104 ? -5.948 -17.632 0.775 1.00 47.41 104 THR A CA 1
ATOM 861 C C . THR A 1 104 ? -4.595 -17.201 1.341 1.00 47.41 104 THR A C 1
ATOM 863 O O . THR A 1 104 ? -3.790 -18.045 1.728 1.00 47.41 104 THR A O 1
ATOM 866 N N . ILE A 1 105 ? -4.344 -15.895 1.405 1.00 55.12 105 ILE A N 1
ATOM 867 C CA . ILE A 1 105 ? -3.195 -15.341 2.121 1.00 55.12 105 ILE A CA 1
ATOM 868 C C . ILE A 1 105 ? -3.530 -15.442 3.611 1.00 55.12 105 ILE A C 1
ATOM 870 O O . ILE A 1 105 ? -4.375 -14.703 4.116 1.00 55.12 105 ILE A O 1
ATOM 874 N N . ARG A 1 106 ? -2.927 -16.413 4.307 1.00 46.25 106 ARG A N 1
ATOM 875 C CA . ARG A 1 106 ? -2.931 -16.436 5.773 1.00 46.25 106 ARG A CA 1
ATOM 876 C C . ARG A 1 106 ? -1.848 -15.472 6.248 1.00 46.25 106 ARG A C 1
ATOM 878 O O . ARG A 1 106 ? -0.668 -15.747 6.057 1.00 46.25 106 ARG A O 1
ATOM 885 N N . ILE A 1 107 ? -2.295 -14.337 6.776 1.00 52.84 107 ILE A N 1
ATOM 886 C CA . ILE A 1 107 ? -1.517 -13.438 7.639 1.00 52.84 107 ILE A CA 1
ATOM 887 C C . ILE A 1 107 ? -1.235 -14.105 8.983 1.00 52.84 107 ILE A C 1
ATOM 889 O O . ILE A 1 107 ? -2.113 -14.873 9.448 1.00 52.84 107 ILE A O 1
#

pLDDT: mean 86.32, std 14.84, range [41.19, 98.25]

Sequence (107 aa):
MYNNVWKLGGIVETNNYYPFGSLHGYTKNTQNAYQYKYNGKELQQMGMYDYGARMYMSDLGRWGVQDPNQESYTNDSSYNYVGNNPIMRIDPDGRDWYYTGIFTIRI

InterPro domains:
  IPR022385 Rhs repeat-associated core [TIGR03696] (17-94)
  IPR050708 Type VI secretion system VgrG/RHS [PTHR32305] (13-96)